Protein AF-A0A379WNY7-F1 (afdb_monomer_lite)

Radius of gyration: 15.92 Å; chains: 1; bounding box: 35×22×54 Å

Secondary structure (DSSP, 8-state):
-HHHHHHHHHHHHHHHTT-S-HHHHHHHHHHHHHHHHHHHHHHHHHHHH-HHHHHHHHHHHHHHHHHHHHHHTT----HHHHHHHHHHHHHHHHHHHHHHTT---

InterPro domains:
  IPR005496 Integral membrane protein TerC [PF03741] (2-71)

Foldseek 3Di:
DVLLVLVLVLQLVVLVVPDPDPVVSVVSSVVSVVVSVVCVVVVVVVCVVPVLSVVLSVVLSVVSVVCVVCVVVVNDDPVVVS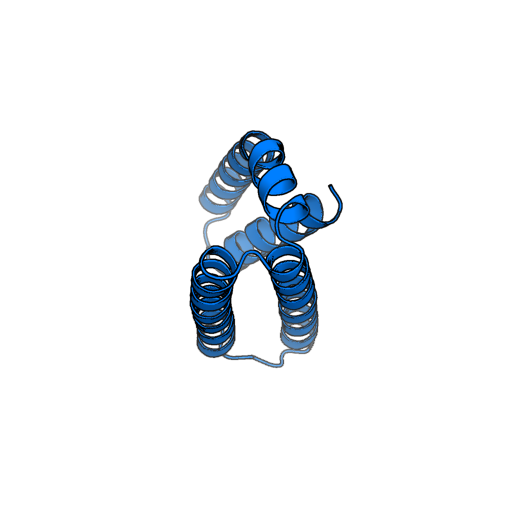VVVNVVSVVVVVVVVVVVVVDPD

Organism: Salmonella enterica I (NCBI:txid59201)

Structure (mmCIF, N/CA/C/O backbone):
data_AF-A0A379WNY7-F1
#
_entry.id   AF-A0A379WNY7-F1
#
loop_
_atom_site.group_PDB
_atom_site.id
_atom_site.type_symbol
_atom_site.label_atom_id
_atom_site.label_alt_id
_atom_site.label_comp_id
_atom_site.label_asym_id
_atom_site.label_entity_id
_atom_site.label_seq_id
_atom_site.pdbx_PDB_ins_code
_atom_site.Cartn_x
_atom_site.Cartn_y
_atom_site.Cartn_z
_atom_site.occupancy
_atom_site.B_iso_or_equiv
_atom_site.auth_seq_id
_atom_site.auth_comp_id
_atom_site.auth_asym_id
_atom_site.auth_atom_id
_atom_site.pdbx_PDB_model_num
ATOM 1 N N . MET A 1 1 ? -7.630 10.001 4.006 1.00 62.88 1 MET A N 1
ATOM 2 C CA . MET A 1 1 ? -7.283 10.793 2.800 1.00 62.88 1 MET A CA 1
ATOM 3 C C . MET A 1 1 ? -5.795 10.761 2.472 1.00 62.88 1 MET A C 1
ATOM 5 O O . MET A 1 1 ? -5.454 10.217 1.435 1.00 62.88 1 MET A O 1
ATOM 9 N N . LEU A 1 2 ? -4.898 11.302 3.313 1.00 68.75 2 LEU A N 1
ATOM 10 C CA . LEU A 1 2 ? -3.444 11.260 3.042 1.00 68.75 2 LEU A CA 1
ATOM 11 C C . LEU A 1 2 ? -2.922 9.822 2.884 1.00 68.75 2 LEU A C 1
ATOM 13 O O . LEU A 1 2 ? -2.226 9.525 1.923 1.00 68.75 2 LEU A O 1
ATOM 17 N N . LEU A 1 3 ? -3.330 8.922 3.783 1.00 70.25 3 LEU A N 1
ATOM 18 C CA . LEU A 1 3 ? -2.988 7.499 3.719 1.00 70.25 3 LEU A CA 1
ATOM 19 C C . LEU A 1 3 ? -3.466 6.836 2.413 1.00 70.25 3 LEU A C 1
ATOM 21 O O . LEU A 1 3 ? -2.704 6.113 1.780 1.00 70.25 3 LEU A O 1
ATOM 25 N N . ASP A 1 4 ? -4.701 7.127 1.995 1.00 72.75 4 ASP A N 1
ATOM 26 C CA . ASP A 1 4 ? -5.331 6.520 0.814 1.00 72.75 4 ASP A CA 1
ATOM 27 C C . ASP A 1 4 ? -4.606 6.911 -0.479 1.00 72.75 4 ASP A C 1
ATOM 29 O O . ASP A 1 4 ? -4.417 6.079 -1.361 1.00 72.75 4 ASP A O 1
ATOM 33 N N . ILE A 1 5 ? -4.145 8.163 -0.574 1.00 74.94 5 ILE A N 1
ATOM 34 C CA . ILE A 1 5 ? -3.369 8.649 -1.723 1.00 74.94 5 ILE A CA 1
ATOM 35 C C . ILE A 1 5 ? -2.048 7.885 -1.833 1.00 74.94 5 ILE A C 1
ATOM 37 O O . ILE A 1 5 ? -1.688 7.424 -2.915 1.00 74.94 5 ILE A O 1
ATOM 41 N N . ILE A 1 6 ? -1.331 7.718 -0.723 1.00 73.38 6 ILE A N 1
ATOM 42 C CA . ILE A 1 6 ? 0.001 7.109 -0.750 1.00 73.38 6 ILE A CA 1
ATOM 43 C C . ILE A 1 6 ? -0.109 5.593 -0.985 1.00 73.38 6 ILE A C 1
ATOM 45 O O . ILE A 1 6 ? 0.647 5.042 -1.781 1.00 73.38 6 ILE A O 1
ATOM 49 N N . PHE A 1 7 ? -1.113 4.934 -0.396 1.00 71.88 7 PHE A N 1
ATOM 50 C CA . PHE A 1 7 ? -1.409 3.525 -0.675 1.00 71.88 7 PHE A CA 1
ATOM 51 C C . PHE A 1 7 ? -1.838 3.301 -2.138 1.00 71.88 7 PHE A C 1
ATOM 53 O O . PHE A 1 7 ? -1.472 2.301 -2.761 1.00 71.88 7 PHE A O 1
ATOM 60 N N . SER A 1 8 ? -2.554 4.268 -2.728 1.00 75.19 8 SER A N 1
ATOM 61 C CA . SER A 1 8 ? -2.908 4.211 -4.148 1.00 75.19 8 SER A CA 1
ATOM 62 C C . SER A 1 8 ? -1.702 4.340 -5.073 1.00 75.19 8 SER A C 1
ATOM 64 O O . SER A 1 8 ? -1.627 3.623 -6.066 1.00 75.19 8 SER A O 1
ATOM 66 N N . LEU A 1 9 ? -0.729 5.184 -4.719 1.00 77.88 9 LEU A N 1
ATOM 67 C CA . LEU A 1 9 ? 0.515 5.358 -5.469 1.00 77.88 9 LEU A CA 1
ATOM 68 C C . LEU A 1 9 ? 1.380 4.092 -5.461 1.00 77.88 9 LEU A C 1
ATOM 70 O O . LEU A 1 9 ? 1.841 3.679 -6.522 1.00 77.88 9 LEU A O 1
ATOM 74 N N . ASP A 1 10 ? 1.550 3.449 -4.304 1.00 80.44 10 ASP A N 1
ATOM 75 C CA . ASP A 1 10 ? 2.327 2.205 -4.186 1.00 80.44 10 ASP A CA 1
ATOM 76 C C . ASP A 1 10 ? 1.748 1.070 -5.050 1.00 80.44 10 ASP A C 1
ATOM 78 O O . ASP A 1 10 ? 2.470 0.387 -5.778 1.00 80.44 10 ASP A O 1
ATOM 82 N N . SER A 1 11 ? 0.418 0.938 -5.064 1.00 73.50 11 SER A N 1
ATOM 83 C CA . SER A 1 11 ? -0.297 -0.047 -5.887 1.00 73.50 11 SER A CA 1
ATOM 84 C C . SER A 1 11 ? -0.016 0.130 -7.386 1.00 73.50 11 SER A C 1
ATOM 86 O O . SER A 1 11 ? 0.165 -0.849 -8.113 1.00 73.50 11 SER A O 1
ATOM 88 N N . VAL A 1 12 ? 0.046 1.383 -7.853 1.00 75.69 12 VAL A N 1
ATOM 89 C CA . VAL A 1 12 ? 0.392 1.705 -9.244 1.00 75.69 12 VAL A CA 1
ATOM 90 C C . VAL A 1 12 ? 1.856 1.392 -9.530 1.00 75.69 12 VAL A C 1
ATOM 92 O O . VAL A 1 12 ? 2.148 0.737 -10.526 1.00 75.69 12 VAL A O 1
ATOM 95 N N . ILE A 1 13 ? 2.771 1.820 -8.660 1.00 75.62 13 ILE A N 1
ATOM 96 C CA . ILE A 1 13 ? 4.216 1.633 -8.854 1.00 75.62 13 ILE A CA 1
ATOM 97 C C . ILE A 1 13 ? 4.580 0.142 -8.848 1.00 75.62 13 ILE A C 1
ATOM 99 O O . ILE A 1 13 ? 5.321 -0.316 -9.716 1.00 75.62 13 ILE A O 1
ATOM 103 N N . THR A 1 14 ? 3.989 -0.639 -7.943 1.00 76.12 14 THR A N 1
ATOM 104 C CA . THR A 1 14 ? 4.159 -2.096 -7.895 1.00 76.12 14 THR A CA 1
ATOM 105 C C . THR A 1 14 ? 3.660 -2.760 -9.178 1.00 76.12 14 THR A C 1
ATOM 107 O O . THR A 1 14 ? 4.363 -3.602 -9.732 1.00 76.12 14 THR A O 1
ATOM 110 N N . ALA A 1 15 ? 2.489 -2.368 -9.694 1.00 73.31 15 ALA A N 1
ATOM 111 C CA . ALA A 1 15 ? 1.963 -2.906 -10.951 1.00 73.31 15 ALA A CA 1
ATOM 112 C C . ALA A 1 15 ? 2.853 -2.556 -12.156 1.00 73.31 15 ALA A C 1
ATOM 114 O O . ALA A 1 15 ? 3.033 -3.382 -13.052 1.00 73.31 15 ALA A O 1
ATOM 115 N N . VAL A 1 16 ? 3.438 -1.354 -12.157 1.00 70.19 16 VAL A N 1
ATOM 116 C CA . VAL A 1 16 ? 4.368 -0.902 -13.199 1.00 70.19 16 VAL A CA 1
ATOM 117 C C . VAL A 1 16 ? 5.698 -1.655 -13.142 1.00 70.19 16 VAL A C 1
ATOM 119 O O . VAL A 1 16 ? 6.236 -2.023 -14.180 1.00 70.19 16 VAL A O 1
ATOM 122 N N . GLY A 1 17 ? 6.205 -1.955 -11.946 1.00 67.50 17 GLY A N 1
ATOM 123 C CA . GLY A 1 17 ? 7.466 -2.678 -11.756 1.00 67.50 17 GLY A CA 1
ATOM 124 C C . GLY A 1 17 ? 7.393 -4.203 -11.930 1.00 67.50 17 GLY A C 1
ATOM 125 O O . GLY A 1 17 ? 8.419 -4.864 -11.767 1.00 67.50 17 GLY A O 1
ATOM 126 N N . LEU A 1 18 ? 6.211 -4.777 -12.196 1.00 68.12 18 LEU A N 1
ATOM 127 C CA . LEU A 1 18 ? 5.983 -6.230 -12.303 1.00 68.12 18 LEU A CA 1
ATOM 128 C C . LEU A 1 18 ? 5.564 -6.713 -13.703 1.00 68.12 18 LEU A C 1
ATOM 130 O O . LEU A 1 18 ? 5.536 -7.923 -13.917 1.00 68.12 18 LEU A O 1
ATOM 134 N N . SER A 1 19 ? 5.214 -5.822 -14.639 1.00 72.25 19 SER A N 1
ATOM 135 C CA . SER A 1 19 ? 4.643 -6.202 -15.941 1.00 72.25 19 SER A CA 1
ATOM 136 C C . SER A 1 19 ? 5.334 -5.510 -17.114 1.00 72.25 19 SER A C 1
ATOM 138 O O . SER A 1 19 ? 5.231 -4.297 -17.271 1.00 72.25 19 SER A O 1
ATOM 140 N N . ASP A 1 20 ? 5.887 -6.303 -18.032 1.00 76.94 20 ASP A N 1
ATOM 141 C CA . ASP A 1 20 ? 6.491 -5.814 -19.282 1.00 76.94 20 ASP A CA 1
ATOM 142 C C . ASP A 1 20 ? 5.444 -5.383 -20.333 1.00 76.94 20 ASP A C 1
ATOM 144 O O . ASP A 1 20 ? 5.751 -4.716 -21.324 1.00 76.94 20 ASP A O 1
ATOM 148 N N . HIS A 1 21 ? 4.172 -5.748 -20.132 1.00 84.50 21 HIS A N 1
ATOM 149 C CA . HIS A 1 21 ? 3.080 -5.431 -21.049 1.00 84.50 21 HIS A CA 1
ATOM 150 C C . HIS A 1 21 ? 2.332 -4.161 -20.627 1.00 84.50 21 HIS A C 1
ATOM 152 O O . HIS A 1 21 ? 1.399 -4.206 -19.820 1.00 84.50 21 HIS A O 1
ATOM 158 N N . LEU A 1 22 ? 2.690 -3.034 -21.251 1.00 82.25 22 LEU A N 1
ATOM 159 C CA . LEU A 1 22 ? 2.103 -1.706 -21.002 1.00 82.25 22 LEU A CA 1
ATOM 160 C C . LEU A 1 22 ? 0.565 -1.695 -20.997 1.00 82.25 22 LEU A C 1
ATOM 162 O O . LEU A 1 22 ? -0.054 -1.012 -20.183 1.00 82.25 22 LEU A O 1
ATOM 166 N N . PHE A 1 23 ? -0.058 -2.470 -21.888 1.00 84.62 23 PHE A N 1
ATOM 167 C CA . PHE A 1 23 ? -1.515 -2.524 -22.017 1.00 84.62 23 PHE A CA 1
ATOM 168 C C . PHE A 1 23 ? -2.192 -3.165 -20.796 1.00 84.62 23 PHE A C 1
ATOM 170 O O . PHE A 1 23 ? -3.203 -2.667 -20.303 1.00 84.62 23 PHE A O 1
ATOM 177 N N . ILE A 1 24 ? -1.607 -4.253 -20.284 1.00 84.56 24 ILE A N 1
ATOM 178 C CA . ILE A 1 24 ? -2.107 -4.977 -19.107 1.00 84.56 24 ILE A CA 1
ATOM 179 C C . ILE A 1 24 ? -1.897 -4.124 -17.856 1.00 84.56 24 ILE A C 1
ATOM 181 O O . ILE A 1 24 ? -2.796 -4.004 -17.027 1.00 84.56 24 ILE A O 1
ATOM 185 N N . MET A 1 25 ? -0.742 -3.466 -17.767 1.00 83.94 25 MET A N 1
ATOM 186 C CA . MET A 1 25 ? -0.392 -2.554 -16.684 1.00 83.94 25 MET A CA 1
ATOM 187 C C . MET A 1 25 ? -1.383 -1.387 -16.565 1.00 83.94 25 MET A C 1
ATOM 189 O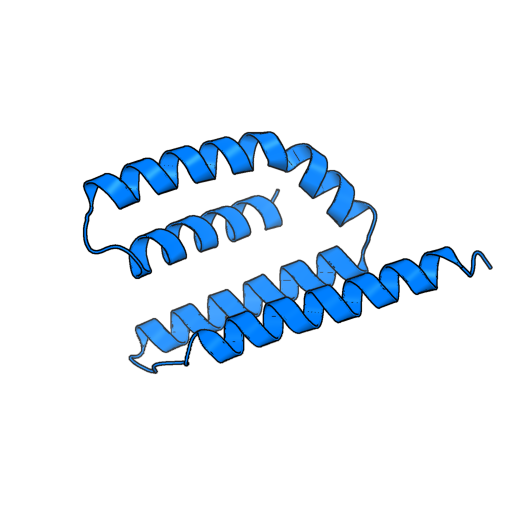 O . MET A 1 25 ? -1.916 -1.155 -15.482 1.00 83.94 25 MET A O 1
ATOM 193 N N . MET A 1 26 ? -1.700 -0.687 -17.666 1.00 85.19 26 MET A N 1
ATOM 194 C CA . MET A 1 26 ? -2.689 0.403 -17.631 1.00 85.19 26 MET A CA 1
ATOM 195 C C . MET A 1 26 ? -4.070 -0.086 -17.192 1.00 85.19 26 MET A C 1
ATOM 197 O O . MET A 1 26 ? -4.696 0.541 -16.338 1.00 85.19 26 MET A O 1
ATOM 201 N N . ALA A 1 27 ? -4.542 -1.208 -17.744 1.00 88.19 27 ALA A N 1
ATOM 202 C CA . ALA A 1 27 ? -5.839 -1.767 -17.372 1.00 88.19 27 ALA A CA 1
ATOM 203 C C . ALA A 1 27 ? -5.889 -2.145 -15.880 1.00 88.19 27 ALA A C 1
ATOM 205 O O . ALA A 1 27 ? -6.849 -1.801 -15.190 1.00 88.19 27 ALA A O 1
ATOM 206 N N . ALA A 1 28 ? -4.835 -2.787 -15.365 1.00 83.88 28 ALA A N 1
ATOM 207 C CA . ALA A 1 28 ? -4.720 -3.161 -13.958 1.00 83.88 28 ALA A CA 1
ATOM 208 C C . ALA A 1 28 ? -4.724 -1.937 -13.032 1.00 83.88 28 ALA A C 1
ATOM 210 O O . ALA A 1 28 ? -5.442 -1.930 -12.035 1.00 83.88 28 ALA A O 1
ATOM 211 N N . VAL A 1 29 ? -3.984 -0.881 -13.385 1.00 84.69 29 VAL A N 1
ATOM 212 C CA . VAL A 1 29 ? -3.929 0.370 -12.616 1.00 84.69 29 VAL A CA 1
ATOM 213 C C . VAL A 1 29 ? -5.297 1.048 -12.551 1.00 84.69 29 VAL A C 1
ATOM 215 O O . VAL A 1 29 ? -5.733 1.434 -11.468 1.00 84.69 29 VAL A O 1
ATOM 218 N N . VAL A 1 30 ? -6.008 1.159 -13.677 1.00 88.12 30 VAL A N 1
ATOM 219 C CA . VAL A 1 30 ? -7.343 1.781 -13.714 1.00 88.12 30 VAL A CA 1
ATOM 220 C C . VAL A 1 30 ? -8.333 1.008 -12.841 1.00 88.12 30 VAL A C 1
ATOM 222 O O . VAL A 1 30 ? -9.063 1.612 -12.052 1.00 88.12 30 VAL A O 1
ATOM 225 N N . ILE A 1 31 ? -8.330 -0.326 -12.934 1.00 89.06 31 ILE A N 1
ATOM 226 C CA . ILE A 1 31 ? -9.186 -1.186 -12.105 1.00 89.06 31 ILE A CA 1
ATOM 227 C C . ILE A 1 31 ? -8.818 -1.039 -10.623 1.00 89.06 31 ILE A C 1
ATOM 229 O O . ILE A 1 31 ? -9.706 -0.846 -9.791 1.00 89.06 31 ILE A O 1
ATOM 233 N N . ALA A 1 32 ? -7.526 -1.075 -10.287 1.00 85.31 32 ALA A N 1
ATOM 234 C CA . ALA A 1 32 ? -7.047 -0.947 -8.915 1.00 85.31 32 ALA A CA 1
ATOM 235 C C . ALA A 1 32 ? -7.452 0.396 -8.291 1.00 85.31 32 ALA A C 1
ATOM 237 O O . ALA A 1 32 ? -8.004 0.417 -7.192 1.00 85.31 32 ALA A O 1
ATOM 238 N N . VAL A 1 33 ? -7.248 1.511 -9.001 1.00 84.56 33 VAL A N 1
ATOM 239 C CA . VAL A 1 33 ? -7.653 2.846 -8.531 1.00 84.56 33 VAL A CA 1
ATOM 240 C C . VAL A 1 33 ? -9.167 2.925 -8.340 1.00 84.56 33 VAL A C 1
ATOM 242 O O . VAL A 1 33 ? -9.618 3.429 -7.312 1.00 84.56 33 VAL A O 1
ATOM 245 N N . GLY A 1 34 ? -9.958 2.366 -9.262 1.00 88.12 34 GLY A N 1
ATOM 246 C CA . GLY A 1 34 ? -11.415 2.306 -9.123 1.00 88.12 34 GLY A CA 1
ATOM 247 C C . GLY A 1 34 ? -11.865 1.566 -7.857 1.00 88.12 34 GLY A C 1
ATOM 248 O O . GLY A 1 34 ? -12.695 2.073 -7.099 1.00 88.12 34 GLY A O 1
ATOM 249 N N . VAL A 1 35 ? -11.272 0.400 -7.581 1.00 87.06 35 VAL A N 1
ATOM 250 C CA . VAL A 1 35 ? -11.547 -0.384 -6.364 1.00 87.06 35 VAL A CA 1
ATOM 251 C C . VAL A 1 35 ? -11.106 0.366 -5.106 1.00 87.06 35 VAL A C 1
ATOM 253 O O . VAL A 1 35 ? -11.855 0.415 -4.131 1.00 87.06 35 VAL A O 1
ATOM 256 N N . MET A 1 36 ? -9.930 0.997 -5.120 1.00 84.06 36 MET A N 1
ATOM 257 C CA . MET A 1 36 ? -9.430 1.771 -3.982 1.00 84.06 36 MET A CA 1
ATOM 258 C C . MET A 1 36 ? -10.321 2.970 -3.662 1.00 84.06 36 MET A C 1
ATOM 260 O O . MET A 1 36 ? -10.626 3.194 -2.497 1.00 84.06 36 MET A O 1
ATOM 264 N N . MET A 1 37 ? -10.803 3.706 -4.667 1.00 83.88 37 MET A N 1
ATOM 265 C CA . MET A 1 37 ? -11.738 4.816 -4.448 1.00 83.88 37 MET A CA 1
ATOM 266 C C . MET A 1 37 ? -13.059 4.344 -3.834 1.00 83.88 37 MET A C 1
ATOM 268 O O . MET A 1 37 ? -13.597 5.009 -2.947 1.00 83.88 37 MET A O 1
ATOM 272 N N . PHE A 1 38 ? -13.566 3.187 -4.268 1.00 87.94 38 PHE A N 1
ATOM 273 C CA . PHE A 1 38 ? -14.768 2.585 -3.693 1.00 87.94 38 PHE A CA 1
ATOM 274 C C . PHE A 1 38 ? -14.547 2.140 -2.236 1.00 87.94 38 PHE A C 1
ATOM 276 O O . PHE A 1 38 ? -15.403 2.356 -1.378 1.00 87.94 38 PHE A O 1
ATOM 283 N N . ALA A 1 39 ? -13.377 1.572 -1.938 1.00 85.38 39 ALA A N 1
ATOM 284 C CA . ALA A 1 39 ? -13.017 1.073 -0.613 1.00 85.38 39 ALA A CA 1
ATOM 285 C C . ALA A 1 39 ? -12.444 2.146 0.339 1.00 85.38 39 ALA A C 1
ATOM 287 O O . ALA A 1 39 ? -12.317 1.889 1.535 1.00 85.38 39 ALA A O 1
ATOM 288 N N . ALA A 1 40 ? -12.135 3.354 -0.141 1.00 83.44 40 ALA A N 1
ATOM 289 C CA . ALA A 1 40 ? -11.459 4.390 0.646 1.00 83.44 40 ALA A CA 1
ATOM 290 C C . ALA A 1 40 ? -12.240 4.801 1.905 1.00 83.44 40 ALA A C 1
ATOM 292 O O . ALA A 1 40 ? -11.650 5.004 2.963 1.00 83.44 40 ALA A O 1
ATOM 293 N N . ARG A 1 41 ? -13.575 4.893 1.821 1.00 83.88 41 ARG A N 1
ATOM 294 C CA . ARG A 1 41 ? -14.427 5.232 2.977 1.00 83.88 41 ARG A CA 1
ATOM 295 C C . ARG A 1 41 ? -14.366 4.174 4.090 1.00 83.88 41 ARG A C 1
ATOM 297 O O . ARG A 1 41 ? -13.967 4.532 5.196 1.00 83.88 41 ARG A O 1
ATOM 304 N N . PRO A 1 42 ? -14.709 2.894 3.838 1.00 85.44 42 PRO A N 1
ATOM 305 C CA . PRO A 1 42 ? -14.676 1.877 4.889 1.00 85.44 42 PRO A CA 1
ATOM 306 C C . PRO A 1 42 ? -13.260 1.602 5.411 1.00 85.44 42 PRO A C 1
ATOM 308 O O . PRO A 1 42 ? -13.095 1.346 6.603 1.00 85.44 42 PRO A O 1
ATOM 311 N N . ILE A 1 43 ? -12.231 1.686 4.556 1.00 84.69 43 ILE A N 1
ATOM 312 C CA . ILE A 1 43 ? -10.832 1.546 4.989 1.00 84.69 43 ILE A CA 1
ATOM 313 C C . ILE A 1 43 ? -10.439 2.713 5.902 1.00 84.69 43 ILE A C 1
ATOM 315 O O . ILE A 1 43 ? -9.880 2.481 6.973 1.00 84.69 43 ILE A O 1
ATOM 319 N N . GLY A 1 44 ? -10.776 3.950 5.528 1.00 83.25 44 GLY A N 1
ATOM 320 C CA . GLY A 1 44 ? -10.496 5.135 6.336 1.00 83.25 44 GLY A CA 1
ATOM 321 C C . GLY A 1 44 ? -11.123 5.059 7.729 1.00 83.25 44 GLY A C 1
ATOM 322 O O . GLY A 1 44 ? -10.425 5.235 8.725 1.00 83.25 44 GLY A O 1
ATOM 323 N N . GLU A 1 45 ? -12.408 4.699 7.813 1.00 85.25 45 GLU A N 1
ATOM 324 C CA . GLU A 1 45 ? -13.106 4.523 9.096 1.00 85.25 45 GLU A CA 1
ATOM 325 C C . GLU A 1 45 ? -12.484 3.410 9.957 1.00 85.25 45 GLU A C 1
ATOM 327 O O . GLU A 1 45 ? -12.368 3.549 11.178 1.00 85.25 45 GLU A O 1
ATOM 332 N N . PHE A 1 46 ? -12.045 2.307 9.340 1.00 83.38 46 PHE A N 1
ATOM 333 C CA . PHE A 1 46 ? -11.377 1.217 10.050 1.00 83.38 46 PHE A CA 1
ATOM 334 C C . PHE A 1 46 ? -10.035 1.650 10.650 1.00 83.38 46 PHE A C 1
ATOM 336 O O . PHE A 1 46 ? -9.738 1.311 11.801 1.00 83.38 46 PHE A O 1
ATOM 343 N N . VAL A 1 47 ? -9.246 2.406 9.884 1.00 85.69 47 VAL A N 1
ATOM 344 C CA . VAL A 1 47 ? -7.941 2.920 10.309 1.00 85.69 47 VAL A CA 1
ATOM 345 C C . VAL A 1 47 ? -8.092 3.975 11.406 1.00 85.69 47 VAL A C 1
ATOM 347 O O . VAL A 1 47 ? -7.348 3.940 12.384 1.00 85.69 47 VAL A O 1
ATOM 350 N N . ASP A 1 48 ? -9.070 4.877 11.302 1.00 85.00 48 ASP A N 1
ATOM 351 C CA . ASP A 1 48 ? -9.305 5.896 12.333 1.00 85.00 48 ASP A CA 1
ATOM 352 C C . ASP A 1 48 ? -9.817 5.290 13.650 1.00 85.00 48 ASP A C 1
ATOM 354 O O . ASP A 1 48 ? -9.493 5.789 14.730 1.00 85.00 48 ASP A O 1
ATOM 358 N N . ARG A 1 49 ? -10.547 4.169 13.591 1.00 86.25 49 ARG A N 1
ATOM 359 C CA . ARG A 1 49 ? -11.001 3.437 14.783 1.00 86.25 49 ARG A CA 1
ATOM 360 C C . ARG A 1 49 ? -9.879 2.677 15.503 1.00 86.25 49 ARG A C 1
ATOM 362 O O . ARG A 1 49 ? -10.013 2.407 16.697 1.00 86.25 49 ARG A O 1
ATOM 369 N N . HIS A 1 50 ? -8.792 2.328 14.811 1.00 87.06 50 HIS A N 1
ATOM 370 C CA . HIS A 1 50 ? -7.689 1.535 15.363 1.00 87.06 50 HIS A CA 1
ATOM 371 C C . HIS A 1 50 ? -6.348 2.280 15.220 1.00 87.06 50 HIS A C 1
ATOM 373 O O . HIS A 1 50 ? -5.651 2.124 14.214 1.00 87.06 50 HIS A O 1
ATOM 379 N N . PRO A 1 51 ? -5.928 3.054 16.242 1.00 85.31 51 PRO A N 1
ATOM 380 C CA . PRO A 1 51 ? -4.715 3.877 16.178 1.00 85.31 51 PRO A CA 1
ATOM 381 C C . PRO A 1 51 ? -3.436 3.093 15.859 1.00 85.31 51 PRO A C 1
ATOM 383 O O . PRO A 1 51 ? -2.542 3.601 15.187 1.00 85.31 51 PRO A O 1
ATOM 386 N N . SER A 1 52 ? -3.345 1.844 16.312 1.00 89.50 52 SER A N 1
ATOM 387 C CA . SER A 1 52 ? -2.214 0.955 16.039 1.00 89.50 52 SER A CA 1
ATOM 388 C C . SER A 1 52 ? -2.140 0.531 14.565 1.00 89.50 52 SER A C 1
ATOM 390 O O . SER A 1 52 ? -1.054 0.537 13.988 1.00 89.50 52 SER A O 1
ATOM 392 N N . VAL A 1 53 ? -3.283 0.310 13.905 1.00 89.38 53 VAL A N 1
ATOM 393 C CA . VAL A 1 53 ? -3.359 0.065 12.451 1.00 89.38 53 VAL A CA 1
ATOM 394 C C . VAL A 1 53 ? -2.938 1.305 11.663 1.00 89.38 53 VAL A C 1
ATOM 396 O O . VAL A 1 53 ? -2.225 1.195 10.667 1.00 89.38 53 VAL A O 1
ATOM 399 N N . LYS A 1 54 ? -3.318 2.504 12.123 1.00 87.81 54 LYS A N 1
ATOM 400 C CA . LYS A 1 54 ? -2.867 3.765 11.516 1.00 87.81 54 LYS A CA 1
ATOM 401 C C . LYS A 1 54 ? -1.349 3.910 11.567 1.00 87.81 54 LYS A C 1
ATOM 403 O O . LYS A 1 54 ? -0.739 4.264 10.561 1.00 87.81 54 LYS A O 1
ATOM 408 N N . MET A 1 55 ? -0.743 3.609 12.715 1.00 90.31 55 MET A N 1
ATOM 409 C CA . MET A 1 55 ? 0.713 3.620 12.867 1.00 90.31 55 MET A CA 1
ATOM 410 C C . MET A 1 55 ? 1.383 2.577 11.968 1.00 90.31 55 MET A C 1
ATOM 412 O O . MET A 1 55 ? 2.343 2.915 11.282 1.00 90.31 55 MET A O 1
ATOM 416 N N . LEU A 1 56 ? 0.840 1.356 11.901 1.00 91.56 56 LEU A N 1
ATOM 417 C CA . LEU A 1 56 ? 1.321 0.304 11.001 1.00 91.56 56 LEU A CA 1
ATOM 418 C C . LEU A 1 56 ? 1.330 0.769 9.537 1.00 91.56 56 LEU A C 1
ATOM 420 O O . LEU A 1 56 ? 2.330 0.610 8.839 1.00 91.56 56 LEU A O 1
ATOM 424 N N . ALA A 1 57 ? 0.240 1.391 9.085 1.00 87.00 57 ALA A N 1
ATOM 425 C CA . ALA A 1 57 ? 0.123 1.879 7.718 1.00 87.00 57 ALA A CA 1
ATOM 426 C C . ALA A 1 57 ? 1.127 3.010 7.423 1.00 87.00 57 ALA A C 1
ATOM 428 O O . ALA A 1 57 ? 1.788 2.984 6.390 1.00 87.00 57 ALA A O 1
ATOM 429 N N . LEU A 1 58 ? 1.320 3.958 8.351 1.00 89.31 58 LEU A N 1
ATOM 430 C CA . LEU A 1 58 ? 2.364 4.987 8.231 1.00 89.31 58 LEU A CA 1
ATOM 431 C C . LEU A 1 58 ? 3.773 4.37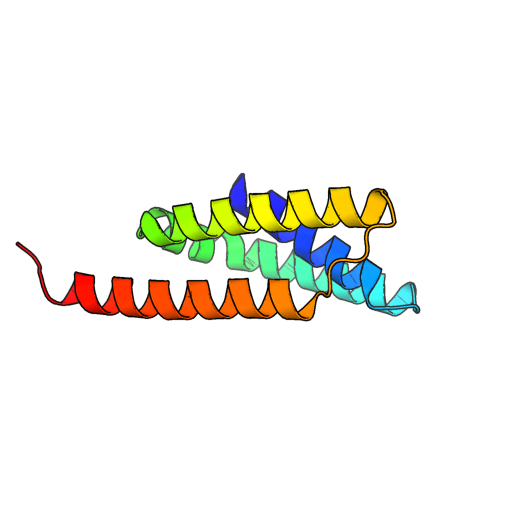6 8.154 1.00 89.31 58 LEU A C 1
ATOM 433 O O . LEU A 1 58 ? 4.598 4.839 7.369 1.00 89.31 58 LEU A O 1
ATOM 437 N N . SER A 1 59 ? 4.053 3.323 8.927 1.00 90.38 59 SER A N 1
ATOM 438 C CA . SER A 1 59 ? 5.332 2.611 8.862 1.00 90.38 59 SER A CA 1
ATOM 439 C C . SER A 1 59 ? 5.549 1.920 7.516 1.00 90.38 59 SER A C 1
ATOM 441 O O . SER A 1 59 ? 6.655 1.986 6.983 1.00 90.38 59 SER A O 1
ATOM 443 N N . PHE A 1 60 ? 4.513 1.308 6.933 1.00 88.25 60 PHE A N 1
ATOM 444 C CA . PHE A 1 60 ? 4.605 0.725 5.589 1.00 88.25 60 PHE A CA 1
ATOM 445 C C . PHE A 1 60 ? 4.891 1.784 4.530 1.00 88.25 60 PHE A C 1
ATOM 447 O O . PHE A 1 60 ? 5.730 1.555 3.667 1.00 88.25 60 PHE A O 1
ATOM 454 N N . LEU A 1 61 ? 4.284 2.967 4.639 1.00 86.94 61 LEU A N 1
ATOM 455 C CA . LEU A 1 61 ? 4.570 4.066 3.717 1.00 86.94 61 LEU A CA 1
ATOM 456 C C . LEU A 1 61 ? 6.029 4.519 3.771 1.00 86.94 61 LEU A C 1
ATOM 458 O O . LEU A 1 61 ? 6.637 4.755 2.730 1.00 86.94 61 LEU A O 1
ATOM 462 N N . ILE A 1 62 ? 6.604 4.616 4.970 1.00 89.25 62 ILE A N 1
ATOM 463 C CA . ILE A 1 62 ? 8.023 4.951 5.133 1.00 89.25 62 ILE A CA 1
ATOM 464 C C . ILE A 1 62 ? 8.903 3.841 4.550 1.00 89.25 62 ILE A C 1
ATOM 466 O O . ILE A 1 62 ? 9.861 4.139 3.841 1.00 89.25 62 ILE A O 1
ATOM 470 N N . LEU A 1 63 ? 8.571 2.574 4.821 1.00 89.06 63 LEU A N 1
ATOM 471 C CA . LEU A 1 63 ? 9.306 1.419 4.309 1.00 89.06 63 LEU A CA 1
ATOM 472 C C . LEU A 1 63 ? 9.319 1.404 2.777 1.00 89.06 63 LEU A C 1
ATOM 474 O O . LEU A 1 63 ? 10.394 1.351 2.190 1.00 89.06 63 LEU A O 1
ATOM 478 N N . VAL A 1 64 ? 8.149 1.513 2.144 1.00 85.56 64 VAL A N 1
ATOM 479 C CA . VAL A 1 64 ? 8.001 1.544 0.681 1.00 85.56 64 VAL A CA 1
ATOM 480 C C . VAL A 1 64 ? 8.702 2.764 0.084 1.00 85.56 64 VAL A C 1
ATOM 482 O O . VAL A 1 64 ? 9.438 2.652 -0.893 1.00 85.56 64 VAL A O 1
ATOM 485 N N . GLY A 1 65 ? 8.533 3.944 0.685 1.00 85.94 65 GLY A N 1
ATOM 486 C CA . GLY A 1 65 ? 9.225 5.150 0.231 1.00 85.94 65 GLY A CA 1
ATOM 487 C C . GLY A 1 65 ? 10.745 4.980 0.256 1.00 85.94 65 GLY A C 1
ATOM 488 O O . GLY A 1 65 ? 11.427 5.324 -0.707 1.00 85.94 65 GLY A O 1
ATOM 489 N N . PHE A 1 66 ? 11.279 4.384 1.323 1.00 89.00 66 PHE A N 1
ATOM 490 C CA . PHE A 1 66 ? 12.703 4.091 1.438 1.00 89.00 66 PHE A CA 1
ATOM 491 C C . PHE A 1 66 ? 13.172 3.043 0.420 1.00 89.00 66 PHE A C 1
ATOM 493 O O . PHE A 1 66 ? 14.231 3.216 -0.181 1.00 89.00 66 PHE A O 1
ATOM 500 N N . THR A 1 67 ? 12.388 1.989 0.175 1.00 85.12 67 THR A N 1
ATOM 501 C CA . THR A 1 67 ? 12.742 0.977 -0.831 1.00 85.12 67 THR A CA 1
ATOM 502 C C . THR A 1 67 ? 12.774 1.560 -2.233 1.00 85.12 67 THR A C 1
ATOM 504 O O . THR A 1 67 ? 13.693 1.246 -2.977 1.00 85.12 67 THR A O 1
ATOM 507 N N . LEU A 1 68 ? 11.841 2.453 -2.579 1.00 84.81 68 LEU A N 1
ATOM 508 C CA . LEU A 1 68 ? 11.830 3.114 -3.887 1.00 84.81 68 LEU A CA 1
ATOM 509 C C . LEU A 1 68 ? 13.047 4.016 -4.086 1.00 84.81 68 LEU A C 1
ATOM 511 O O . LEU A 1 68 ? 13.623 4.049 -5.172 1.00 84.81 68 LEU A O 1
ATOM 515 N N . ILE A 1 69 ? 13.464 4.728 -3.034 1.00 87.75 69 ILE A N 1
ATOM 516 C CA . ILE A 1 69 ? 14.702 5.509 -3.064 1.00 87.75 69 ILE A CA 1
ATOM 517 C C . ILE A 1 69 ? 15.882 4.569 -3.331 1.00 87.75 69 ILE A C 1
ATOM 519 O O . ILE A 1 69 ? 16.635 4.813 -4.264 1.00 87.75 69 ILE A O 1
ATOM 523 N N . LEU A 1 70 ? 16.016 3.474 -2.576 1.00 88.94 70 LEU A N 1
ATOM 524 C CA . LEU A 1 70 ? 17.104 2.508 -2.765 1.00 88.94 70 LEU A CA 1
ATOM 525 C C . LEU A 1 70 ? 17.126 1.879 -4.164 1.00 88.94 70 LEU A C 1
ATOM 527 O O . LEU A 1 70 ? 18.187 1.840 -4.783 1.00 88.94 70 LEU A O 1
ATOM 531 N N . GLU A 1 71 ? 15.972 1.451 -4.679 1.00 82.06 71 GLU A N 1
ATOM 532 C CA . GLU A 1 71 ? 15.851 0.929 -6.045 1.00 82.06 71 GLU A CA 1
ATOM 533 C C . GLU A 1 71 ? 16.253 1.987 -7.086 1.00 82.06 71 GLU A C 1
ATOM 535 O O . GLU A 1 71 ? 1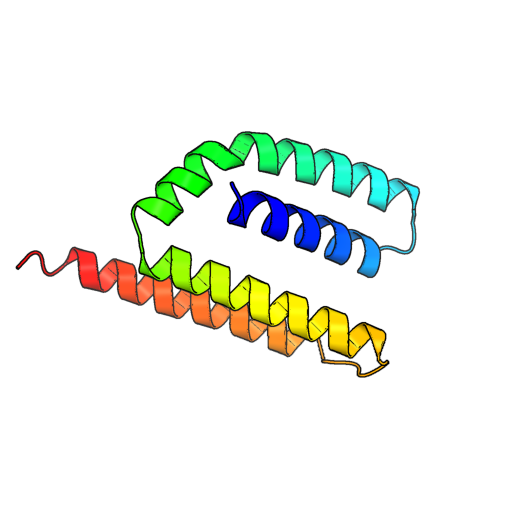6.918 1.660 -8.065 1.00 82.06 71 GLU A O 1
ATOM 540 N N . SER A 1 72 ? 15.948 3.268 -6.843 1.00 82.56 72 SER A N 1
ATOM 541 C CA . SER A 1 72 ? 16.376 4.376 -7.715 1.00 82.56 72 SER A CA 1
ATOM 542 C C . SER A 1 72 ? 17.894 4.613 -7.698 1.00 82.56 72 SER A C 1
ATOM 544 O O . SER A 1 72 ? 18.429 5.204 -8.632 1.00 82.56 72 SER A O 1
ATOM 546 N N . PHE A 1 73 ? 18.590 4.161 -6.651 1.00 89.88 73 PHE A N 1
ATOM 547 C CA . PHE A 1 73 ? 20.054 4.172 -6.531 1.00 89.88 73 PHE A CA 1
ATOM 548 C C . PHE A 1 73 ? 20.700 2.847 -6.990 1.00 89.88 73 PHE A C 1
ATOM 550 O O . PHE A 1 73 ? 21.849 2.582 -6.636 1.00 89.88 73 PHE A O 1
ATOM 557 N N . ASP A 1 74 ? 19.979 2.002 -7.742 1.00 82.62 74 ASP A N 1
ATOM 558 C CA . ASP A 1 74 ? 20.410 0.661 -8.184 1.00 82.62 74 ASP A CA 1
ATOM 559 C C . ASP A 1 74 ? 20.712 -0.330 -7.034 1.00 82.62 74 ASP A C 1
ATOM 561 O O . ASP A 1 74 ? 21.218 -1.441 -7.243 1.00 82.62 74 ASP A O 1
ATOM 565 N N . VAL A 1 75 ? 20.351 0.017 -5.792 1.00 83.06 75 VAL A N 1
ATOM 566 C CA . VAL A 1 75 ? 20.477 -0.874 -4.634 1.00 83.06 75 VAL A CA 1
ATOM 567 C C . VAL A 1 75 ? 19.277 -1.813 -4.611 1.00 83.06 75 VAL A C 1
ATOM 569 O O . VAL A 1 75 ? 18.188 -1.474 -4.150 1.00 83.06 75 VAL A O 1
ATOM 572 N N . HIS A 1 76 ? 19.496 -3.031 -5.095 1.00 75.94 76 HIS A N 1
ATOM 573 C CA . HIS A 1 76 ? 18.461 -4.053 -5.177 1.00 75.94 76 HIS A CA 1
ATOM 574 C C . HIS A 1 76 ? 18.162 -4.643 -3.793 1.00 75.94 76 HIS A C 1
ATOM 576 O O . HIS A 1 76 ? 18.870 -5.523 -3.299 1.00 75.94 76 HIS A O 1
ATOM 582 N N . VAL A 1 77 ? 17.082 -4.175 -3.169 1.00 78.94 77 VAL A N 1
ATOM 583 C CA . VAL A 1 77 ? 16.533 -4.786 -1.955 1.00 78.94 77 VAL A CA 1
ATOM 584 C C . VAL A 1 77 ? 15.666 -5.981 -2.362 1.00 78.94 77 VAL A C 1
ATOM 586 O O . VAL A 1 77 ? 14.722 -5.808 -3.134 1.00 78.94 77 VAL A O 1
ATOM 589 N N . PRO A 1 78 ? 15.918 -7.206 -1.862 1.00 83.69 78 PRO A N 1
ATOM 590 C CA . PRO A 1 78 ? 15.089 -8.341 -2.241 1.00 83.69 78 PRO A CA 1
ATOM 591 C C . PRO A 1 78 ? 13.657 -8.152 -1.721 1.00 83.69 78 PRO A C 1
ATOM 593 O O . PRO A 1 78 ? 13.408 -8.179 -0.512 1.00 83.69 78 PRO A O 1
ATOM 596 N N . LYS A 1 79 ? 12.707 -8.000 -2.652 1.00 78.94 79 LYS A N 1
ATOM 597 C CA . LYS A 1 79 ? 11.284 -7.707 -2.384 1.00 78.94 79 LYS A CA 1
ATOM 598 C C . LYS A 1 79 ? 10.640 -8.691 -1.398 1.00 78.94 79 LYS A C 1
ATOM 600 O O . LYS A 1 79 ? 9.780 -8.307 -0.612 1.00 78.94 79 LYS A O 1
ATOM 605 N N . GLY A 1 80 ? 11.114 -9.940 -1.369 1.00 84.88 80 GLY A N 1
ATOM 606 C CA . GLY A 1 80 ? 10.660 -10.965 -0.426 1.00 84.88 80 GLY A CA 1
ATOM 607 C C . GLY A 1 80 ? 10.824 -10.579 1.048 1.00 84.88 80 GLY A C 1
ATOM 608 O O . GLY A 1 80 ? 9.933 -10.869 1.841 1.00 84.88 80 GLY A O 1
ATOM 609 N N . TYR A 1 81 ? 11.897 -9.870 1.421 1.00 88.31 81 TYR A N 1
ATOM 610 C CA . TYR A 1 81 ? 12.074 -9.401 2.802 1.00 88.31 81 TYR A CA 1
ATOM 611 C C . TYR A 1 81 ? 11.058 -8.319 3.170 1.00 88.31 81 TYR A C 1
ATOM 613 O O . TYR A 1 81 ? 10.511 -8.344 4.270 1.00 88.31 81 TYR A O 1
ATOM 621 N N . ILE A 1 82 ? 10.770 -7.407 2.238 1.00 87.00 82 ILE A N 1
ATOM 622 C CA . ILE A 1 82 ? 9.784 -6.336 2.425 1.00 87.00 82 ILE A CA 1
ATOM 623 C C . ILE A 1 82 ? 8.382 -6.933 2.575 1.00 87.00 82 ILE A C 1
ATOM 625 O O . ILE A 1 82 ? 7.671 -6.619 3.529 1.00 87.00 82 ILE A O 1
ATOM 629 N N . TYR A 1 83 ? 8.005 -7.860 1.692 1.00 86.56 83 TYR A N 1
ATOM 630 C CA . TYR A 1 83 ? 6.712 -8.541 1.762 1.00 86.56 83 TYR A CA 1
ATOM 631 C C . TYR A 1 83 ? 6.568 -9.392 3.025 1.00 86.56 83 TYR A C 1
ATOM 633 O O . TYR A 1 83 ? 5.514 -9.368 3.661 1.00 86.56 83 TYR A O 1
ATOM 641 N N . PHE A 1 84 ? 7.631 -10.088 3.441 1.00 91.81 84 PHE A N 1
ATOM 642 C CA . PHE A 1 84 ? 7.632 -10.839 4.695 1.00 91.81 84 PHE A CA 1
ATOM 643 C C . PHE A 1 84 ? 7.467 -9.920 5.910 1.00 91.81 84 PHE A C 1
ATOM 645 O O . PHE A 1 84 ? 6.667 -10.222 6.794 1.00 91.81 84 PHE A O 1
ATOM 652 N N . ALA A 1 85 ? 8.167 -8.781 5.940 1.00 91.50 85 ALA A N 1
ATOM 653 C CA . ALA A 1 85 ? 8.035 -7.797 7.009 1.00 91.50 85 ALA A CA 1
ATOM 654 C C . ALA A 1 85 ? 6.604 -7.245 7.091 1.00 91.50 85 ALA A C 1
ATOM 656 O O . ALA A 1 85 ? 6.017 -7.252 8.171 1.00 91.50 85 ALA A O 1
ATOM 657 N N . MET A 1 86 ? 6.007 -6.854 5.958 1.00 90.94 86 MET A N 1
ATOM 658 C CA . MET A 1 86 ? 4.621 -6.372 5.926 1.00 90.94 86 MET A CA 1
ATOM 659 C C . MET A 1 86 ? 3.630 -7.432 6.420 1.00 90.94 86 MET A C 1
ATOM 661 O O . MET A 1 86 ? 2.781 -7.146 7.266 1.00 90.94 86 MET A O 1
ATOM 665 N N . PHE A 1 87 ? 3.763 -8.675 5.949 1.00 92.62 87 PHE A N 1
ATOM 666 C CA . PHE A 1 87 ? 2.911 -9.778 6.388 1.00 92.62 87 PHE A CA 1
ATOM 667 C C . PHE A 1 87 ? 3.046 -10.047 7.892 1.00 92.62 87 PHE A C 1
ATOM 669 O O . PHE A 1 87 ? 2.043 -10.140 8.604 1.00 92.62 87 PHE A O 1
ATOM 676 N N . PHE A 1 88 ? 4.280 -10.133 8.394 1.00 94.56 88 PHE A N 1
ATOM 677 C CA . PHE A 1 88 ? 4.548 -10.373 9.807 1.00 94.56 88 PHE A CA 1
ATOM 678 C C . PHE A 1 88 ? 3.974 -9.259 10.688 1.00 94.56 88 PHE A C 1
ATOM 680 O O . PHE A 1 88 ? 3.319 -9.544 11.690 1.00 94.56 88 PHE A O 1
ATOM 687 N N . SER A 1 89 ? 4.144 -7.992 10.304 1.00 92.00 89 SER A N 1
ATOM 688 C CA . SER A 1 89 ? 3.603 -6.868 11.067 1.00 92.00 89 SER A CA 1
ATOM 689 C C . SER A 1 89 ? 2.071 -6.852 11.088 1.00 92.00 89 SER A C 1
ATOM 691 O O . SER A 1 89 ? 1.495 -6.596 12.144 1.00 92.00 89 SER A O 1
ATOM 693 N N . ILE A 1 90 ? 1.399 -7.198 9.981 1.00 91.88 90 ILE A N 1
ATOM 694 C CA . ILE A 1 90 ? -0.066 -7.372 9.963 1.00 91.88 90 ILE A CA 1
ATOM 695 C C . ILE A 1 90 ? -0.492 -8.516 10.891 1.00 91.88 90 ILE A C 1
ATOM 697 O O . ILE A 1 90 ? -1.475 -8.377 11.622 1.00 91.88 90 ILE A O 1
ATOM 701 N N . ALA A 1 91 ? 0.228 -9.641 10.889 1.00 93.81 91 ALA A N 1
ATOM 702 C CA . ALA A 1 91 ? -0.080 -10.775 11.757 1.00 93.81 91 ALA A CA 1
ATOM 703 C C . ALA A 1 91 ? 0.046 -10.401 13.245 1.00 93.81 91 ALA A C 1
ATOM 705 O O . ALA A 1 91 ? -0.852 -10.690 14.039 1.00 93.81 91 ALA A O 1
ATOM 706 N N . VAL A 1 92 ? 1.122 -9.702 13.614 1.00 93.06 92 VAL A N 1
ATOM 707 C CA . VAL A 1 92 ? 1.340 -9.204 14.981 1.00 93.06 92 VAL A CA 1
ATOM 708 C C . VAL A 1 92 ? 0.270 -8.190 15.377 1.00 93.06 92 VAL A C 1
ATOM 710 O O . VAL A 1 92 ? -0.292 -8.287 16.467 1.00 93.06 92 VAL A O 1
ATOM 713 N N . GLU A 1 93 ? -0.063 -7.250 14.495 1.00 92.44 93 GLU A N 1
ATOM 714 C CA . GLU A 1 93 ? -1.090 -6.247 14.772 1.00 92.44 93 GLU A CA 1
ATOM 715 C C . GLU A 1 93 ? -2.479 -6.880 14.904 1.00 92.44 93 GLU A C 1
ATOM 717 O O . GLU A 1 93 ? -3.238 -6.532 15.805 1.00 92.44 93 GLU A O 1
ATOM 722 N N . SER A 1 94 ? -2.785 -7.896 14.095 1.00 89.50 94 SER A N 1
ATOM 723 C CA . SER A 1 94 ? -4.016 -8.678 14.235 1.00 89.50 94 SER A CA 1
ATOM 724 C C . SER A 1 94 ? -4.098 -9.318 15.624 1.00 89.50 94 SER A C 1
ATOM 726 O O . SER A 1 94 ? -5.109 -9.176 16.309 1.00 89.50 94 SER A O 1
ATOM 728 N N . LEU A 1 95 ? -3.018 -9.949 16.104 1.00 89.44 95 LEU A N 1
ATOM 729 C CA . LEU A 1 95 ? -2.957 -10.488 17.469 1.00 89.44 95 LEU A CA 1
ATOM 730 C C . LEU A 1 95 ? -3.131 -9.395 18.537 1.00 89.44 95 LEU A C 1
ATOM 732 O O . LEU A 1 95 ? -3.819 -9.616 19.538 1.00 89.44 95 LEU A O 1
ATOM 736 N N . ASN A 1 96 ? -2.552 -8.213 18.323 1.00 89.50 96 ASN A N 1
ATOM 737 C CA . ASN A 1 96 ? -2.673 -7.080 19.238 1.00 89.50 96 ASN A CA 1
ATOM 738 C C . ASN A 1 96 ? -4.122 -6.565 19.329 1.00 89.50 96 ASN A C 1
ATOM 740 O O . ASN A 1 96 ? -4.637 -6.360 20.431 1.00 89.50 96 ASN A O 1
ATOM 744 N N . LEU A 1 97 ? -4.819 -6.458 18.194 1.00 86.44 97 LEU A N 1
ATOM 745 C CA . LEU A 1 97 ? -6.243 -6.115 18.131 1.00 86.44 97 LEU A CA 1
ATOM 7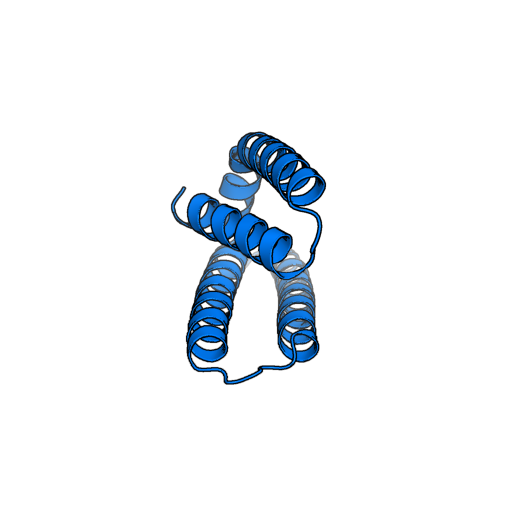46 C C . LEU A 1 97 ? -7.120 -7.164 18.830 1.00 86.44 97 LEU A C 1
ATOM 748 O O . LEU A 1 97 ? -8.029 -6.809 19.586 1.00 86.44 97 LEU A O 1
ATOM 752 N N . LEU A 1 98 ? -6.830 -8.456 18.633 1.00 85.38 98 LEU A N 1
ATOM 753 C CA . LEU A 1 98 ? -7.530 -9.551 19.316 1.00 85.38 98 LEU A CA 1
ATOM 754 C C . LEU A 1 98 ? -7.351 -9.481 20.841 1.00 85.38 98 LEU A C 1
ATOM 756 O O . LEU A 1 98 ? -8.307 -9.716 21.584 1.00 85.38 98 LEU A O 1
ATOM 760 N N . ARG A 1 99 ? -6.146 -9.137 21.314 1.00 81.56 99 ARG A N 1
ATOM 761 C CA . ARG A 1 99 ? -5.844 -8.974 22.743 1.00 81.56 99 ARG A CA 1
ATOM 762 C C . ARG A 1 99 ? -6.575 -7.777 23.350 1.00 81.56 99 ARG A C 1
ATOM 764 O O . ARG A 1 99 ? -7.186 -7.927 24.405 1.00 81.56 99 ARG A O 1
ATOM 771 N N . ASN A 1 100 ? -6.558 -6.618 22.687 1.00 70.94 100 ASN A N 1
ATOM 772 C CA . ASN A 1 100 ? -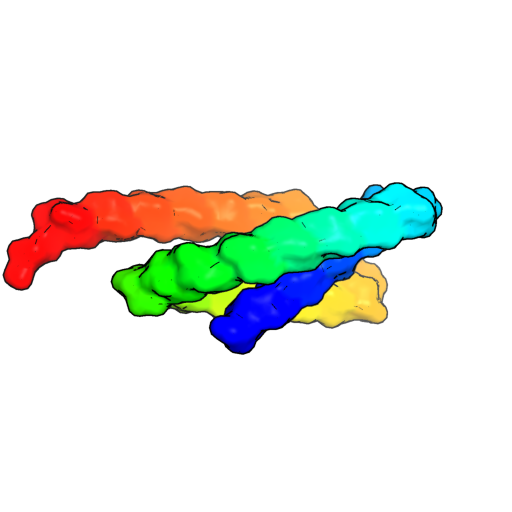7.221 -5.406 23.188 1.00 70.94 100 ASN A CA 1
ATOM 773 C C . ASN A 1 100 ? -8.742 -5.567 23.317 1.00 70.94 100 ASN A C 1
ATOM 775 O O . ASN A 1 100 ? -9.355 -4.952 24.182 1.00 70.94 100 ASN A O 1
ATOM 779 N N . LYS A 1 101 ? -9.357 -6.452 22.525 1.00 62.88 101 LYS A N 1
ATOM 780 C CA . LYS A 1 101 ? -10.788 -6.772 22.636 1.00 62.88 101 LYS A CA 1
ATOM 781 C C . LYS A 1 101 ? -11.171 -7.497 23.938 1.00 62.88 101 LYS A C 1
ATOM 783 O O . LYS A 1 101 ? -12.352 -7.535 24.268 1.00 62.88 101 LYS A O 1
ATOM 788 N N . LYS A 1 102 ? -10.207 -8.091 24.658 1.00 58.41 102 LYS A N 1
ATOM 789 C CA . LYS A 1 102 ? -10.435 -8.874 25.889 1.00 58.41 102 LYS A CA 1
ATOM 790 C C . LYS A 1 102 ? -10.252 -8.092 27.194 1.00 58.41 102 LYS A C 1
ATOM 792 O O . LYS A 1 102 ? -10.593 -8.642 28.233 1.00 58.41 102 LYS A O 1
ATOM 797 N N . ASN A 1 103 ? -9.756 -6.855 27.158 1.00 54.47 103 ASN A N 1
ATOM 798 C CA . ASN A 1 103 ? -9.547 -6.049 28.365 1.00 54.47 103 ASN A CA 1
ATOM 799 C C . ASN A 1 103 ? -10.145 -4.640 28.192 1.00 54.47 103 ASN A C 1
ATOM 801 O O . ASN A 1 103 ? -9.410 -3.690 27.920 1.00 54.47 103 ASN A O 1
ATOM 805 N N . PRO A 1 104 ? -11.477 -4.482 28.313 1.00 48.72 104 PRO A N 1
ATOM 806 C CA . PRO A 1 104 ? -12.047 -3.190 28.651 1.00 48.72 104 PRO A CA 1
ATOM 807 C C . PRO A 1 104 ? -11.779 -2.983 30.148 1.00 48.72 104 PRO A C 1
ATOM 809 O O . PRO A 1 104 ? -12.458 -3.578 30.983 1.00 48.72 104 PRO A O 1
ATOM 812 N N . LEU A 1 105 ? -10.718 -2.244 30.476 1.00 45.03 105 LEU A N 1
ATOM 813 C CA . LEU A 1 105 ? -10.567 -1.670 31.816 1.00 45.03 105 LEU A CA 1
ATOM 814 C C . LEU A 1 105 ? -11.616 -0.573 32.011 1.00 45.03 105 LEU A C 1
ATOM 816 O O . LEU A 1 105 ? -11.805 0.213 31.054 1.00 45.03 105 LEU A O 1
#

pLDDT: mean 82.37, std 9.25, range [45.03, 94.56]

Sequence (105 aa):
MLLDIIFSLDSVITAVGLSDHLFIMMAAVVIAVGVMMFAARPIGEFVDRHPSVKMLALSFLILVGFTLILESFDVHVPKGYIYFAMFFSIAVESLNLLRNKKNPL